Protein AF-A0A969S173-F1 (afdb_monomer_lite)

pLDDT: mean 75.53, std 13.65, range [45.62, 91.56]

Radius of gyration: 15.49 Å; chains: 1; bounding box: 36×20×42 Å

Structure (mmCIF, N/CA/C/O backbone):
data_AF-A0A969S173-F1
#
_entry.id   AF-A0A969S173-F1
#
loop_
_atom_site.group_PDB
_atom_site.id
_atom_site.type_symbol
_atom_site.label_atom_id
_atom_site.label_alt_id
_atom_site.label_comp_id
_atom_site.label_asym_id
_atom_site.label_entity_id
_atom_site.label_seq_id
_atom_site.pdbx_PDB_ins_code
_atom_site.Cartn_x
_atom_site.Cartn_y
_atom_site.Cartn_z
_atom_site.occupancy
_atom_site.B_iso_or_equiv
_atom_site.auth_seq_id
_atom_site.auth_comp_id
_atom_site.auth_asym_id
_atom_site.auth_atom_id
_atom_site.pdbx_PDB_model_num
ATOM 1 N N . MET A 1 1 ? 12.159 -3.132 -12.036 1.00 69.56 1 MET A N 1
ATOM 2 C CA . MET A 1 1 ? 13.317 -2.312 -12.458 1.00 69.56 1 MET A CA 1
ATOM 3 C C . MET A 1 1 ? 13.024 -0.864 -12.080 1.00 69.56 1 MET A C 1
ATOM 5 O O . MET A 1 1 ? 11.920 -0.432 -12.395 1.00 69.56 1 MET A O 1
ATOM 9 N N . PRO A 1 2 ? 13.924 -0.131 -11.403 1.00 76.00 2 PRO A N 1
ATOM 10 C CA . PRO A 1 2 ? 13.696 1.280 -11.093 1.00 76.00 2 PRO A CA 1
ATOM 11 C C . PRO A 1 2 ? 13.579 2.128 -12.363 1.00 76.00 2 PRO A C 1
ATOM 13 O O . PRO A 1 2 ? 14.272 1.872 -13.353 1.00 76.00 2 PRO A O 1
ATOM 16 N N . VAL A 1 3 ? 12.721 3.147 -12.322 1.00 79.12 3 VAL A N 1
ATOM 17 C CA . VAL A 1 3 ? 12.557 4.100 -13.426 1.00 79.12 3 VAL A CA 1
ATOM 18 C C . VAL A 1 3 ? 13.899 4.777 -13.718 1.00 79.12 3 VAL A C 1
ATOM 20 O O . VAL A 1 3 ? 14.579 5.241 -12.807 1.00 79.12 3 VAL A O 1
ATOM 23 N N . GLY A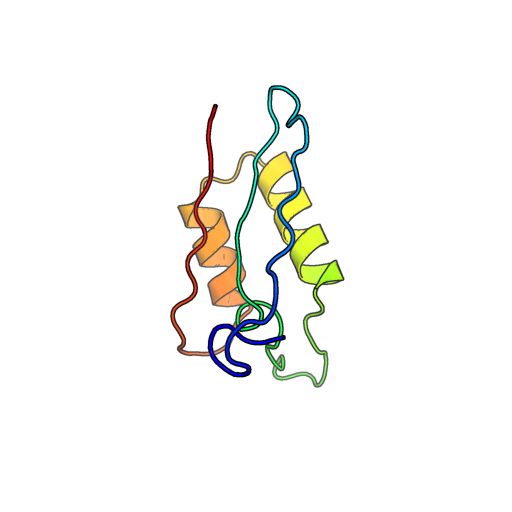 1 4 ? 14.289 4.818 -14.993 1.00 79.50 4 GLY A N 1
ATOM 24 C CA . GLY A 1 4 ? 15.483 5.540 -15.452 1.00 79.50 4 GLY A CA 1
ATOM 25 C C . GLY A 1 4 ? 16.821 4.804 -15.305 1.00 79.50 4 GLY A C 1
ATOM 26 O O . GLY A 1 4 ? 17.833 5.330 -15.753 1.00 79.50 4 GLY A O 1
ATOM 27 N N . MET A 1 5 ? 16.853 3.588 -14.743 1.00 83.31 5 MET A N 1
ATOM 28 C CA . MET A 1 5 ? 18.105 2.826 -14.586 1.00 83.31 5 MET A CA 1
ATOM 29 C C . MET A 1 5 ? 18.599 2.180 -15.896 1.00 83.31 5 MET A C 1
ATOM 31 O O . MET A 1 5 ? 19.794 1.945 -16.047 1.00 83.31 5 MET A O 1
ATOM 35 N N . LEU A 1 6 ? 17.706 1.907 -16.855 1.00 84.19 6 LEU A N 1
ATOM 36 C CA . LEU A 1 6 ? 18.062 1.323 -18.150 1.00 84.19 6 LEU A CA 1
ATOM 37 C C . LEU A 1 6 ? 17.400 2.124 -19.282 1.00 84.19 6 LEU A C 1
ATOM 39 O O . LEU A 1 6 ? 16.165 2.189 -19.329 1.00 84.19 6 LEU A O 1
ATOM 43 N N . PRO A 1 7 ? 18.181 2.734 -20.190 1.00 81.06 7 PRO A N 1
ATOM 44 C CA . PRO A 1 7 ? 17.622 3.426 -21.342 1.00 81.06 7 PRO A CA 1
ATOM 45 C C . PRO A 1 7 ? 16.885 2.434 -22.250 1.00 81.06 7 PRO A C 1
ATOM 47 O O . PRO A 1 7 ? 17.343 1.313 -22.459 1.00 81.06 7 PRO A O 1
ATOM 50 N N . ASN A 1 8 ? 15.745 2.862 -22.798 1.00 83.44 8 ASN A N 1
ATOM 51 C CA . ASN A 1 8 ? 14.907 2.094 -23.731 1.00 83.44 8 ASN A CA 1
ATOM 52 C C . ASN A 1 8 ? 14.309 0.784 -23.180 1.00 83.44 8 ASN A C 1
ATOM 54 O O . ASN A 1 8 ? 13.856 -0.050 -23.961 1.00 83.44 8 ASN A O 1
ATOM 58 N N . SER A 1 9 ? 14.272 0.592 -21.857 1.00 84.94 9 SER A N 1
ATOM 59 C CA . SER A 1 9 ? 13.524 -0.523 -21.268 1.00 84.94 9 SER A CA 1
ATOM 60 C C . SER A 1 9 ? 12.016 -0.316 -21.478 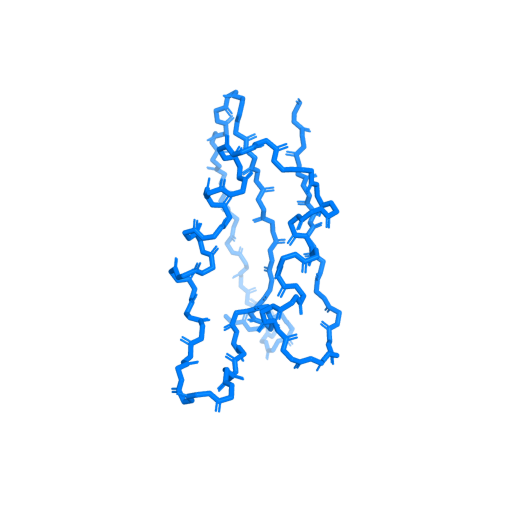1.00 84.94 9 SER A C 1
ATOM 62 O O . SER A 1 9 ? 11.510 0.751 -21.113 1.00 84.94 9 SER A O 1
ATOM 64 N N . PRO A 1 10 ? 11.284 -1.281 -22.065 1.00 83.81 10 PRO A N 1
ATOM 65 C CA . PRO A 1 10 ? 9.845 -1.156 -22.241 1.00 83.81 10 PRO A CA 1
ATOM 66 C C . PRO A 1 10 ? 9.139 -1.240 -20.883 1.00 83.81 10 PRO A C 1
ATOM 68 O O . PRO A 1 10 ? 9.369 -2.161 -20.099 1.00 83.81 10 PRO A O 1
ATOM 71 N N . TYR A 1 11 ? 8.247 -0.288 -20.616 1.00 85.62 11 TYR A N 1
ATOM 72 C CA . TYR A 1 11 ? 7.312 -0.379 -19.498 1.00 85.62 11 TYR A CA 1
ATOM 73 C C . TYR A 1 11 ? 6.074 -1.151 -19.948 1.00 85.62 11 TYR A C 1
ATOM 75 O O . TYR A 1 11 ? 5.553 -0.914 -21.038 1.00 85.62 11 TYR A O 1
ATOM 83 N N . VAL A 1 12 ? 5.602 -2.065 -19.106 1.00 88.38 12 VAL A N 1
ATOM 84 C CA . VAL A 1 12 ? 4.351 -2.792 -19.336 1.00 88.38 12 VAL A CA 1
ATOM 85 C C . VAL A 1 12 ? 3.220 -2.018 -18.666 1.00 88.38 12 VAL A C 1
ATOM 87 O O . VAL A 1 12 ? 3.331 -1.648 -17.498 1.00 88.38 12 VAL A O 1
ATOM 90 N N . SER A 1 13 ? 2.146 -1.768 -19.408 1.00 89.25 13 SER A N 1
ATOM 91 C CA . SER A 1 13 ? 0.890 -1.235 -18.880 1.00 89.25 13 SER A CA 1
ATOM 92 C C . SER A 1 13 ? -0.132 -2.356 -18.760 1.00 89.25 13 SER A C 1
ATOM 94 O O . SER A 1 13 ? -0.228 -3.184 -19.666 1.00 89.25 13 SER A O 1
ATOM 96 N N . ASP A 1 14 ? -0.926 -2.329 -17.699 1.00 90.88 14 ASP A N 1
ATOM 97 C CA . ASP A 1 14 ? -2.035 -3.255 -17.491 1.00 90.88 14 ASP A CA 1
ATOM 98 C C . ASP A 1 14 ? -3.292 -2.483 -17.071 1.00 90.88 14 ASP A C 1
ATOM 100 O O . ASP A 1 14 ? -3.202 -1.360 -16.562 1.00 90.88 14 ASP A O 1
ATOM 104 N N . CYS A 1 15 ? -4.456 -3.081 -17.303 1.00 91.56 15 CYS A N 1
ATOM 105 C CA . CYS A 1 15 ? -5.759 -2.505 -17.007 1.00 91.56 15 CYS A CA 1
ATOM 106 C C . CYS A 1 15 ? -6.621 -3.532 -16.275 1.00 91.56 15 CYS A C 1
ATOM 108 O O . CYS A 1 15 ? -6.755 -4.672 -16.712 1.00 91.56 15 CYS A O 1
ATOM 110 N N . CYS A 1 16 ? -7.288 -3.101 -15.207 1.00 90.38 16 CYS A N 1
ATOM 111 C CA . CYS A 1 16 ? -8.270 -3.919 -14.510 1.00 90.38 16 CYS A CA 1
ATOM 112 C C . CYS A 1 16 ? -9.542 -3.126 -14.198 1.00 90.38 16 CYS A C 1
ATOM 114 O O . CYS A 1 16 ? -9.537 -1.900 -14.057 1.00 90.38 16 CYS A O 1
ATOM 116 N N . GLU A 1 17 ? -10.652 -3.850 -14.100 1.00 91.25 17 GLU A N 1
ATOM 117 C CA . GLU A 1 17 ? -11.924 -3.315 -13.628 1.00 91.25 17 GLU A CA 1
ATOM 118 C C . GLU A 1 17 ? -11.885 -3.199 -12.098 1.00 91.25 17 GLU A C 1
ATOM 120 O O . GLU A 1 17 ? -11.551 -4.159 -11.403 1.00 91.25 17 GLU A O 1
ATOM 125 N N . ILE A 1 18 ? -12.253 -2.029 -11.567 1.00 87.19 18 ILE A N 1
ATOM 126 C CA . ILE A 1 18 ? -12.395 -1.801 -10.124 1.00 87.19 18 ILE A CA 1
ATOM 127 C C . ILE A 1 18 ? -13.893 -1.820 -9.796 1.00 87.19 18 ILE A C 1
ATOM 129 O O . ILE A 1 18 ? -14.607 -0.920 -10.253 1.00 87.19 18 ILE A O 1
ATOM 133 N N . PRO A 1 19 ? -14.388 -2.805 -9.020 1.00 88.69 19 PRO A N 1
ATOM 134 C CA . PRO A 1 19 ? -15.801 -2.892 -8.666 1.00 88.69 19 PRO A CA 1
ATOM 135 C C . PRO A 1 19 ? -16.297 -1.663 -7.897 1.00 88.69 19 PRO A C 1
ATOM 137 O O . PRO A 1 19 ? -15.548 -1.041 -7.138 1.00 88.69 19 PRO A O 1
ATOM 140 N N . LEU A 1 20 ? -17.588 -1.351 -8.037 1.00 86.06 20 LEU A N 1
ATOM 141 C CA . LEU A 1 20 ? -18.240 -0.295 -7.258 1.00 86.06 20 LEU A CA 1
ATOM 142 C C . LEU A 1 20 ? -18.079 -0.536 -5.750 1.00 86.06 20 LEU A C 1
ATOM 144 O O . LEU A 1 20 ? -18.169 -1.668 -5.280 1.00 86.06 20 LEU A O 1
ATOM 148 N N . GLY A 1 21 ? -17.847 0.543 -5.000 1.00 83.00 21 GLY A N 1
ATOM 149 C CA . GLY A 1 21 ? -17.613 0.487 -3.553 1.00 83.00 21 GLY A CA 1
ATOM 150 C C . GLY A 1 21 ? -16.190 0.085 -3.146 1.00 83.00 21 GLY A C 1
ATOM 151 O O . GLY A 1 21 ? -15.891 0.080 -1.957 1.00 83.00 21 GLY A O 1
ATOM 152 N N . SER A 1 22 ? -15.302 -0.211 -4.100 1.00 83.69 22 SER A N 1
ATOM 153 C CA . SER A 1 22 ? -13.892 -0.487 -3.803 1.00 83.69 22 SER A CA 1
ATOM 154 C C . SER A 1 22 ? -13.112 0.795 -3.510 1.00 83.69 22 SER A C 1
ATOM 156 O O . SER A 1 22 ? -13.458 1.880 -3.978 1.00 83.69 22 SER A O 1
ATOM 158 N N . THR A 1 23 ? -12.000 0.664 -2.786 1.00 83.06 23 THR A N 1
ATOM 159 C CA . THR A 1 23 ? -11.013 1.737 -2.604 1.00 83.06 23 THR A CA 1
ATOM 160 C C . THR A 1 23 ? -9.652 1.261 -3.098 1.00 83.06 23 THR A C 1
ATOM 162 O O . THR A 1 23 ? -9.149 0.240 -2.632 1.00 83.06 23 THR A O 1
ATOM 165 N N . LEU A 1 24 ? -9.056 1.991 -4.045 1.00 84.00 24 LEU A N 1
ATOM 166 C CA . LEU A 1 24 ? -7.704 1.723 -4.533 1.00 84.00 24 LEU A CA 1
ATOM 167 C C . LEU A 1 24 ? -6.695 2.563 -3.744 1.00 84.00 24 LEU A C 1
ATOM 169 O O . LEU A 1 24 ? -6.799 3.790 -3.717 1.00 84.00 24 LEU A O 1
ATOM 173 N N . TYR A 1 25 ? -5.706 1.894 -3.150 1.00 82.00 25 TYR A N 1
ATOM 174 C CA . TYR A 1 25 ? -4.592 2.525 -2.448 1.00 82.00 25 TYR A CA 1
ATOM 175 C C . TYR A 1 25 ? -3.310 2.376 -3.267 1.00 82.00 25 TYR A C 1
ATOM 177 O O . TYR A 1 25 ? -2.897 1.259 -3.572 1.00 82.00 25 TYR A O 1
ATOM 185 N N . LEU A 1 26 ? -2.660 3.497 -3.583 1.00 81.88 26 LEU A N 1
ATOM 186 C CA . LEU A 1 26 ? -1.293 3.513 -4.099 1.00 81.88 26 LEU A CA 1
ATOM 187 C C . LEU A 1 26 ? -0.347 3.885 -2.964 1.00 81.88 26 LEU A C 1
ATOM 189 O O . LEU A 1 26 ? -0.559 4.885 -2.281 1.00 81.88 26 LEU A O 1
ATOM 193 N N . PHE A 1 27 ? 0.688 3.079 -2.779 1.00 78.44 27 PHE A N 1
ATOM 194 C CA . PHE A 1 27 ? 1.705 3.284 -1.764 1.00 78.44 27 PHE A CA 1
ATOM 195 C C . PHE A 1 27 ? 3.076 2.870 -2.289 1.00 78.44 27 PHE A C 1
ATOM 197 O O . PHE A 1 27 ? 3.211 2.320 -3.379 1.00 78.44 27 PHE A O 1
ATOM 204 N N . SER A 1 28 ? 4.110 3.161 -1.510 1.00 75.50 28 SER A N 1
ATOM 205 C CA . SER A 1 28 ? 5.495 2.863 -1.863 1.00 75.50 28 SER A CA 1
ATOM 206 C C . SER A 1 28 ? 6.178 2.141 -0.699 1.00 75.50 28 SER A C 1
ATOM 208 O O . SER A 1 28 ? 5.780 2.344 0.442 1.00 75.50 28 SER A O 1
ATOM 210 N N . ASP A 1 29 ? 7.187 1.316 -0.980 1.00 72.94 29 ASP A N 1
ATOM 211 C CA . ASP A 1 29 ? 7.817 0.365 -0.035 1.00 72.94 29 ASP A CA 1
ATOM 212 C C . ASP A 1 29 ? 8.170 0.908 1.363 1.00 72.94 29 ASP A C 1
ATOM 214 O O . ASP A 1 29 ? 7.894 0.264 2.372 1.00 72.94 29 ASP A O 1
ATOM 218 N N . GLY A 1 30 ? 8.654 2.141 1.463 1.00 70.88 30 GLY A N 1
ATOM 219 C CA . GLY A 1 30 ? 8.983 2.790 2.735 1.00 70.88 30 GLY A CA 1
ATOM 220 C C . GLY A 1 30 ? 7.811 3.075 3.686 1.00 70.88 30 GLY A C 1
ATOM 221 O O . GLY A 1 30 ? 8.018 3.802 4.652 1.00 70.88 30 GLY A O 1
ATOM 222 N N . ILE A 1 31 ? 6.597 2.574 3.426 1.00 71.50 31 ILE A N 1
ATOM 223 C CA . ILE A 1 31 ? 5.512 2.567 4.423 1.00 71.50 31 ILE A CA 1
ATOM 224 C C . ILE A 1 31 ? 5.439 1.274 5.239 1.00 71.50 31 ILE A C 1
ATOM 226 O O . ILE A 1 31 ? 4.947 1.318 6.361 1.00 71.50 31 ILE A O 1
ATOM 230 N N . TYR A 1 32 ? 5.900 0.147 4.690 1.00 67.25 32 TYR A N 1
ATOM 231 C CA . TYR A 1 32 ? 5.822 -1.166 5.340 1.00 67.25 32 TYR A CA 1
ATOM 232 C C . TYR A 1 32 ? 7.214 -1.749 5.624 1.00 67.25 32 TYR A C 1
ATOM 234 O O . TYR A 1 32 ? 7.360 -2.600 6.479 1.00 67.25 32 TYR A O 1
ATOM 242 N N . GLU A 1 33 ? 8.301 -1.241 5.045 1.00 63.22 33 GLU A N 1
ATOM 243 C CA . GLU A 1 33 ? 9.659 -1.681 5.423 1.00 63.22 33 GLU A CA 1
ATOM 244 C C . GLU A 1 33 ? 10.164 -1.062 6.747 1.00 63.22 33 GLU A C 1
ATOM 246 O O . GLU A 1 33 ? 11.310 -0.626 6.860 1.00 63.22 33 GLU A O 1
ATOM 251 N N . VAL A 1 34 ? 9.313 -0.988 7.775 1.00 64.25 34 VAL A N 1
ATOM 252 C CA . VAL A 1 34 ? 9.663 -0.392 9.071 1.00 64.25 34 VAL A CA 1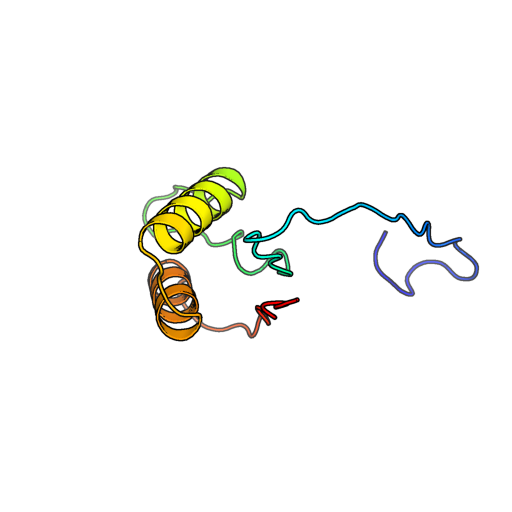
ATOM 253 C C . VAL A 1 34 ? 10.052 -1.488 10.060 1.00 64.25 34 VAL A C 1
ATOM 255 O O . VAL A 1 34 ? 9.257 -2.375 10.373 1.00 64.25 34 VAL A O 1
ATOM 258 N N . MET A 1 35 ? 11.262 -1.394 10.621 1.00 56.41 35 MET A N 1
ATOM 259 C CA . MET A 1 35 ? 11.616 -2.166 11.813 1.00 56.41 35 MET A CA 1
ATOM 260 C C . MET A 1 35 ? 10.784 -1.663 12.995 1.00 56.41 35 MET A C 1
ATOM 262 O O . MET A 1 35 ? 10.994 -0.544 13.479 1.00 56.41 35 MET A O 1
ATOM 266 N N . GLN A 1 36 ? 9.862 -2.485 13.500 1.00 59.44 36 GLN A N 1
ATOM 267 C CA . GLN A 1 36 ? 9.330 -2.235 14.834 1.00 59.44 36 GLN A CA 1
ATOM 268 C C . GLN A 1 36 ? 10.460 -2.433 15.848 1.00 59.44 36 GLN A C 1
ATOM 270 O O . GLN A 1 36 ? 11.366 -3.246 15.664 1.00 59.44 36 GLN A O 1
ATOM 275 N N . SER A 1 37 ? 10.406 -1.698 16.959 1.00 57.16 37 SER A N 1
ATOM 276 C CA . SER A 1 37 ? 11.396 -1.779 18.044 1.00 57.16 37 SER A CA 1
ATOM 277 C C . SER A 1 37 ? 11.518 -3.163 18.707 1.00 57.16 37 SER A C 1
ATOM 279 O O . SER A 1 37 ? 12.307 -3.312 19.631 1.00 57.16 37 SER A O 1
ATOM 281 N N . SER A 1 38 ? 10.732 -4.146 18.267 1.00 55.53 38 SER A N 1
ATOM 282 C CA . SER A 1 38 ? 10.631 -5.510 18.787 1.00 55.53 38 SER A CA 1
ATOM 283 C C . SER A 1 38 ? 11.160 -6.587 17.828 1.00 55.53 38 SER A C 1
ATOM 285 O O . SER A 1 38 ? 10.718 -7.722 17.925 1.00 55.53 38 SER A O 1
ATOM 287 N N . GLU A 1 39 ? 12.056 -6.259 16.888 1.00 54.72 39 GLU A N 1
ATOM 288 C CA . GLU A 1 39 ? 12.596 -7.197 15.871 1.00 54.72 39 GLU A CA 1
ATOM 289 C C . GLU A 1 39 ? 11.547 -7.803 14.914 1.00 54.72 39 GLU A C 1
ATOM 291 O O . GLU A 1 39 ? 11.886 -8.592 14.034 1.00 54.72 39 GLU A O 1
ATOM 296 N N . VAL A 1 40 ? 10.278 -7.399 15.027 1.00 58.41 40 VAL A N 1
ATOM 297 C CA . VAL A 1 40 ? 9.206 -7.807 14.117 1.00 58.41 40 VAL A CA 1
ATOM 298 C C . VAL A 1 40 ? 9.150 -6.811 12.962 1.00 58.41 40 VAL A C 1
ATOM 300 O O . VAL A 1 40 ? 8.919 -5.615 13.149 1.00 58.41 40 VAL A O 1
ATOM 303 N N . PHE A 1 41 ? 9.412 -7.302 11.756 1.00 63.34 41 PHE A N 1
ATOM 304 C CA . PHE A 1 41 ? 9.194 -6.545 10.529 1.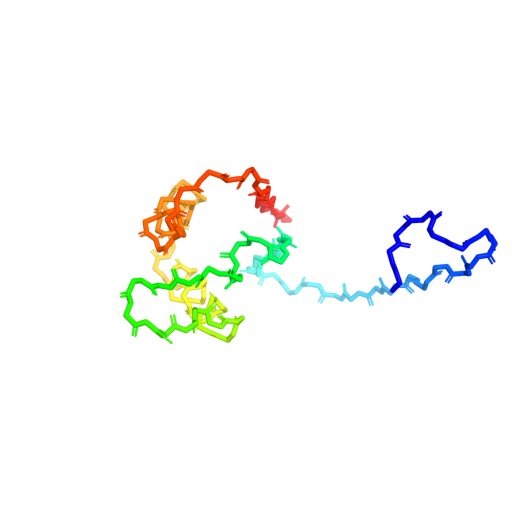00 63.34 41 PHE A CA 1
ATOM 305 C C . PHE A 1 41 ? 7.694 -6.421 10.295 1.00 63.34 41 PHE A C 1
ATOM 307 O O . PHE A 1 41 ? 7.019 -7.444 10.234 1.00 63.34 41 PHE A O 1
ATOM 314 N N . TRP A 1 42 ? 7.187 -5.195 10.144 1.00 73.50 42 TRP A N 1
ATOM 315 C CA . TRP A 1 42 ? 5.788 -4.993 9.773 1.00 73.50 42 TRP A CA 1
ATOM 316 C C . TRP A 1 42 ? 5.603 -5.280 8.280 1.00 73.50 42 TRP A C 1
ATOM 318 O O . TRP A 1 42 ? 5.779 -4.417 7.438 1.00 73.50 42 TRP A O 1
ATOM 328 N N . SER A 1 43 ? 5.323 -6.525 7.929 1.00 77.50 43 SER A N 1
ATOM 329 C CA . SER A 1 43 ? 5.290 -6.989 6.541 1.00 77.50 43 SER A CA 1
ATOM 330 C C . SER A 1 43 ? 4.200 -6.317 5.690 1.00 77.50 43 SER A C 1
ATOM 332 O O . SER A 1 43 ? 3.224 -5.751 6.190 1.00 77.50 43 SER A O 1
ATOM 334 N N . LEU A 1 44 ? 4.325 -6.449 4.364 1.00 81.44 44 LEU A N 1
ATOM 335 C CA . LEU A 1 44 ? 3.286 -6.032 3.417 1.00 81.44 44 LEU A CA 1
ATOM 336 C C . LEU A 1 44 ? 1.922 -6.672 3.736 1.00 81.44 44 LEU A C 1
ATOM 338 O O . LEU A 1 44 ? 0.894 -6.006 3.625 1.00 81.44 44 LEU A O 1
ATOM 342 N N . ASP A 1 45 ? 1.904 -7.934 4.164 1.00 85.75 45 ASP A N 1
ATOM 343 C CA . ASP A 1 45 ? 0.667 -8.647 4.496 1.00 85.75 45 ASP A CA 1
ATOM 344 C C . ASP A 1 45 ? -0.031 -8.036 5.718 1.00 85.75 45 ASP A C 1
ATOM 346 O O . ASP A 1 45 ? -1.248 -7.837 5.718 1.00 85.75 45 ASP A O 1
ATOM 350 N N . GLU A 1 46 ? 0.735 -7.660 6.743 1.00 84.75 46 GLU A N 1
ATOM 351 C CA . GLU A 1 46 ? 0.202 -6.985 7.930 1.00 84.75 46 GLU A CA 1
ATOM 352 C C . GLU A 1 46 ? -0.291 -5.569 7.605 1.00 84.75 46 GLU A C 1
ATOM 354 O O . GLU A 1 46 ? -1.303 -5.115 8.154 1.00 84.75 46 GLU A O 1
ATOM 359 N N . PHE A 1 47 ? 0.374 -4.880 6.675 1.00 84.06 47 PHE A N 1
ATOM 360 C CA . PHE A 1 47 ? -0.106 -3.607 6.145 1.00 84.06 47 PHE A CA 1
ATOM 361 C C . PHE A 1 47 ? -1.445 -3.764 5.405 1.00 84.06 47 PHE A C 1
ATOM 363 O O . PHE A 1 47 ? -2.393 -3.026 5.686 1.00 84.06 47 PHE A O 1
ATOM 370 N N . ILE A 1 48 ? -1.566 -4.758 4.516 1.00 87.00 48 ILE A N 1
ATOM 371 C CA . ILE A 1 48 ? -2.812 -5.054 3.788 1.00 87.00 48 ILE A CA 1
ATOM 372 C C . ILE A 1 48 ? -3.941 -5.403 4.766 1.00 87.00 48 ILE A C 1
ATOM 374 O O . ILE A 1 48 ? -5.051 -4.885 4.628 1.00 87.00 48 ILE A O 1
ATOM 378 N N . ALA A 1 49 ? -3.665 -6.226 5.783 1.00 89.25 49 ALA A N 1
ATOM 379 C CA . ALA A 1 49 ? -4.645 -6.581 6.809 1.00 89.25 49 ALA A CA 1
ATOM 380 C C . ALA A 1 49 ? -5.139 -5.347 7.584 1.00 89.25 49 ALA A C 1
ATOM 382 O O . ALA A 1 49 ? -6.343 -5.184 7.799 1.00 89.25 49 ALA A O 1
ATOM 383 N N . THR A 1 50 ? -4.224 -4.438 7.932 1.00 87.38 50 THR A N 1
ATOM 384 C CA . THR A 1 50 ? -4.551 -3.175 8.609 1.00 87.38 50 THR A CA 1
ATOM 385 C C . THR A 1 50 ? -5.437 -2.288 7.730 1.00 87.38 50 THR A C 1
ATOM 387 O O . THR A 1 50 ? -6.458 -1.778 8.195 1.00 87.38 50 THR A O 1
ATOM 390 N N . LEU A 1 51 ? -5.104 -2.137 6.441 1.00 87.56 51 LEU A N 1
ATOM 391 C CA . LEU A 1 51 ? -5.932 -1.382 5.494 1.00 87.56 51 LEU A CA 1
ATOM 392 C C . LEU A 1 51 ? -7.326 -1.992 5.326 1.00 87.56 51 LEU A C 1
ATOM 394 O O . LEU A 1 51 ? -8.310 -1.256 5.295 1.00 87.56 51 LEU A O 1
ATOM 398 N N . ALA A 1 52 ? -7.426 -3.320 5.243 1.00 88.62 52 ALA A N 1
ATOM 399 C CA . ALA A 1 52 ? -8.708 -4.008 5.127 1.00 88.62 52 ALA A CA 1
ATOM 400 C C . ALA A 1 52 ? -9.594 -3.756 6.358 1.00 88.62 52 ALA A C 1
ATOM 402 O O . ALA A 1 52 ? -10.784 -3.472 6.213 1.00 88.62 52 ALA A O 1
ATOM 403 N N . GLN A 1 53 ? -9.011 -3.785 7.560 1.00 90.94 53 GLN A N 1
ATOM 404 C CA . GLN A 1 53 ? -9.724 -3.490 8.803 1.00 90.94 53 GLN A CA 1
ATOM 405 C C . GLN A 1 53 ? -10.195 -2.030 8.868 1.00 90.94 53 GLN A C 1
ATOM 407 O O . GLN A 1 53 ? -11.335 -1.763 9.250 1.00 90.94 53 GLN A O 1
ATOM 412 N N . LEU A 1 54 ? -9.342 -1.084 8.467 1.00 88.56 54 LEU A N 1
ATOM 413 C CA . LEU A 1 54 ? -9.679 0.341 8.419 1.00 88.56 54 LEU A CA 1
ATOM 414 C C . LEU A 1 54 ? -10.757 0.645 7.370 1.00 88.56 54 LEU A C 1
ATOM 416 O O . LEU A 1 54 ? -11.649 1.455 7.607 1.00 88.56 54 LEU A O 1
ATOM 420 N N . HIS A 1 55 ? -10.720 -0.035 6.226 1.00 85.06 55 HIS A N 1
ATOM 421 C CA . HIS A 1 55 ? -11.762 0.087 5.212 1.00 85.06 55 HIS A CA 1
ATOM 422 C C . HIS A 1 55 ? -13.114 -0.434 5.729 1.00 85.06 55 HIS A C 1
ATOM 424 O O . HIS A 1 55 ? -14.133 0.235 5.562 1.00 85.06 55 HIS A O 1
ATOM 430 N N . GLN A 1 56 ? -13.127 -1.577 6.426 1.00 87.19 56 GLN A N 1
ATOM 431 C CA . GLN A 1 56 ? -14.341 -2.123 7.049 1.00 87.19 56 GLN A CA 1
ATOM 432 C C . GLN A 1 56 ? -14.922 -1.202 8.128 1.00 87.19 56 GLN A C 1
ATOM 434 O O . GLN A 1 56 ? -16.140 -1.110 8.261 1.00 8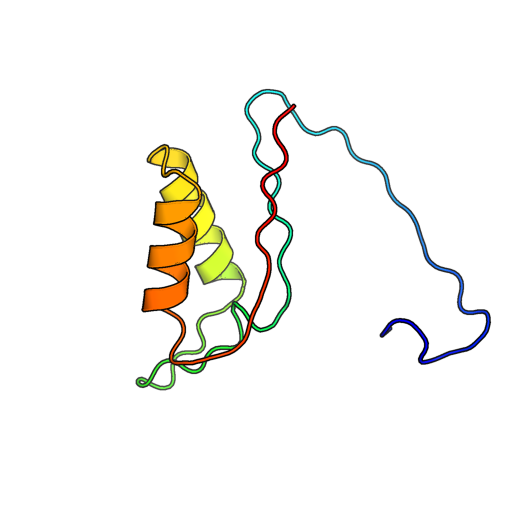7.19 56 GLN A O 1
ATOM 439 N N . SER A 1 57 ? -14.074 -0.492 8.878 1.00 88.12 57 SER A N 1
ATOM 440 C CA . SER A 1 57 ? -14.516 0.487 9.877 1.00 88.12 57 SER A CA 1
ATOM 441 C C . SER A 1 57 ? -14.899 1.847 9.283 1.00 88.12 57 SER A C 1
ATOM 443 O O . SER A 1 57 ? -15.196 2.772 10.038 1.00 88.12 57 SER A O 1
ATOM 445 N N . GLN A 1 58 ? -14.911 1.974 7.948 1.00 86.25 58 GLN A N 1
ATOM 446 C CA . GLN A 1 58 ? -15.158 3.224 7.224 1.00 86.25 58 GLN A CA 1
ATOM 447 C C . GLN A 1 58 ? -14.221 4.356 7.667 1.00 86.25 58 GLN A C 1
ATOM 449 O O . GLN A 1 58 ? -14.601 5.531 7.680 1.00 86.25 58 GLN A O 1
ATOM 454 N N . ALA A 1 59 ? -12.987 4.004 8.040 1.00 84.69 59 ALA A N 1
ATOM 455 C CA . ALA A 1 59 ? -11.985 4.976 8.429 1.00 84.69 59 ALA A CA 1
ATOM 456 C C . ALA A 1 59 ? -11.712 5.937 7.268 1.00 84.69 59 ALA A C 1
ATOM 458 O O . ALA A 1 59 ? -11.507 5.531 6.122 1.00 84.69 59 ALA A O 1
ATOM 459 N N . ASN A 1 60 ? -11.687 7.232 7.565 1.00 86.31 60 ASN A N 1
ATOM 460 C CA . ASN A 1 60 ? -11.296 8.223 6.574 1.00 86.31 60 ASN A CA 1
ATOM 461 C C . ASN A 1 60 ? -9.777 8.186 6.335 1.00 86.31 60 ASN A C 1
ATOM 463 O O . ASN A 1 60 ? -9.008 7.657 7.140 1.00 86.31 60 ASN A O 1
ATOM 467 N N . LEU A 1 61 ? -9.327 8.809 5.242 1.00 81.69 61 LEU A N 1
ATOM 468 C CA . LEU A 1 61 ? -7.907 8.857 4.883 1.00 81.69 61 LEU A CA 1
ATOM 469 C C . LEU A 1 61 ? -7.017 9.372 6.028 1.00 81.69 61 LEU A C 1
ATOM 471 O O . LEU A 1 61 ? -5.920 8.861 6.224 1.00 81.69 61 LEU A O 1
ATOM 475 N N . GLY A 1 62 ? -7.483 10.358 6.798 1.00 83.88 62 GLY A N 1
ATOM 476 C CA . GLY A 1 62 ? -6.727 10.911 7.923 1.00 83.88 62 GLY A CA 1
ATOM 477 C C . GLY A 1 62 ? -6.494 9.887 9.033 1.00 83.88 62 GLY A C 1
ATOM 478 O O . GLY A 1 62 ? -5.386 9.790 9.553 1.00 83.88 62 GLY A O 1
ATOM 479 N N . GLN A 1 63 ? -7.508 9.081 9.351 1.00 86.56 63 GLN A N 1
ATOM 480 C CA . GLN A 1 63 ? -7.390 7.978 10.308 1.00 86.56 63 GLN A CA 1
ATOM 481 C C . GLN A 1 63 ? -6.439 6.898 9.792 1.00 86.56 63 GLN A C 1
ATOM 483 O O . GLN A 1 63 ? -5.590 6.437 10.548 1.00 86.56 63 GLN A O 1
ATOM 488 N N . ILE A 1 64 ? -6.514 6.561 8.500 1.00 84.75 64 ILE A N 1
ATOM 489 C CA . ILE A 1 64 ? -5.598 5.599 7.872 1.00 84.75 64 ILE A CA 1
ATOM 490 C C . ILE A 1 64 ? -4.151 6.085 7.978 1.00 84.75 64 ILE A C 1
ATOM 492 O O . ILE A 1 64 ? -3.286 5.353 8.455 1.00 84.75 64 ILE A O 1
ATOM 496 N N . ILE A 1 65 ? -3.893 7.336 7.594 1.00 81.88 65 ILE A N 1
ATOM 497 C CA . ILE A 1 65 ? -2.563 7.945 7.679 1.00 81.88 65 ILE A CA 1
ATOM 498 C C . ILE A 1 65 ? -2.069 7.949 9.128 1.00 81.88 65 ILE A C 1
ATOM 500 O O . ILE A 1 65 ? -0.936 7.546 9.370 1.00 81.88 65 ILE A O 1
ATOM 504 N N . ALA A 1 66 ? -2.903 8.354 10.089 1.00 84.19 66 ALA A N 1
ATOM 505 C CA . ALA A 1 66 ? -2.522 8.404 11.498 1.00 84.19 66 ALA A CA 1
ATOM 506 C C . ALA A 1 66 ? -2.181 7.014 12.061 1.00 84.19 66 ALA A C 1
ATOM 508 O O . ALA A 1 66 ? -1.178 6.863 12.759 1.00 84.19 66 ALA A O 1
ATOM 509 N N . THR A 1 67 ? -2.970 5.987 11.728 1.00 85.12 67 THR A N 1
ATOM 510 C CA . THR A 1 67 ? -2.692 4.602 12.131 1.00 85.12 67 THR A CA 1
ATOM 511 C C . THR A 1 67 ? -1.372 4.118 11.536 1.00 85.12 67 THR A C 1
ATOM 513 O O . THR A 1 67 ? -0.507 3.670 12.286 1.00 85.12 67 THR A O 1
ATOM 516 N N . VAL A 1 68 ? -1.164 4.281 10.226 1.00 79.94 68 VAL A N 1
ATOM 517 C CA . VAL A 1 68 ? 0.088 3.887 9.554 1.00 79.94 68 VAL A CA 1
ATOM 518 C C . VAL A 1 68 ? 1.289 4.639 10.141 1.00 79.94 68 VAL A C 1
ATOM 520 O O . VAL A 1 68 ? 2.310 4.028 10.440 1.00 79.94 68 VAL A O 1
ATOM 523 N N . GLN A 1 69 ? 1.152 5.941 10.406 1.00 77.44 69 GLN A N 1
ATOM 524 C CA . GLN A 1 69 ? 2.198 6.758 11.031 1.00 77.44 69 GLN A CA 1
ATOM 525 C C . GLN A 1 69 ? 2.537 6.318 12.455 1.00 77.44 69 GLN A C 1
ATOM 527 O O . GLN A 1 69 ? 3.699 6.378 12.846 1.00 77.44 69 GLN A O 1
ATOM 532 N N . SER A 1 70 ? 1.549 5.877 13.237 1.00 79.25 70 SER A N 1
ATOM 533 C CA . SER A 1 70 ? 1.792 5.363 14.590 1.00 79.25 70 SER A CA 1
ATOM 534 C C . SER A 1 70 ? 2.568 4.041 14.589 1.00 79.25 70 SER A C 1
ATOM 536 O O . SER A 1 70 ? 3.295 3.755 15.539 1.00 79.25 70 SER A O 1
ATOM 538 N N . LEU A 1 71 ? 2.445 3.266 13.505 1.00 74.31 71 LEU A N 1
ATOM 539 C CA . LEU A 1 71 ? 3.151 2.003 13.295 1.00 74.31 71 LEU A CA 1
ATOM 540 C C . LEU A 1 71 ? 4.563 2.230 12.728 1.00 74.31 71 LEU A C 1
ATOM 542 O O . LEU A 1 71 ? 5.488 1.492 13.066 1.00 74.31 71 LEU A O 1
ATOM 546 N N . SER A 1 72 ? 4.761 3.281 11.922 1.00 66.19 72 SER A N 1
ATOM 547 C CA . SER A 1 72 ? 6.060 3.648 11.353 1.00 66.19 72 SER A CA 1
ATOM 548 C C . SER A 1 72 ? 6.857 4.599 12.266 1.00 66.19 72 SER A C 1
ATOM 550 O O . SER A 1 72 ? 6.509 5.775 12.391 1.00 66.19 72 SER A O 1
ATOM 552 N N . LYS A 1 73 ? 7.973 4.176 12.878 1.00 56.62 73 LYS A N 1
ATOM 553 C CA . LYS A 1 73 ? 8.857 5.133 13.576 1.00 56.62 73 LYS A CA 1
ATOM 554 C C . LYS A 1 73 ? 9.613 6.025 12.577 1.00 56.62 73 LYS A C 1
ATOM 556 O O . LYS A 1 73 ? 10.541 5.578 11.921 1.00 56.62 73 LYS A O 1
ATOM 561 N N . MET A 1 74 ? 9.251 7.309 12.591 1.00 47.41 74 MET A N 1
ATOM 562 C CA . MET A 1 74 ? 10.011 8.494 12.168 1.00 47.41 74 MET A CA 1
ATOM 563 C C . MET A 1 74 ? 10.452 8.589 10.694 1.00 47.41 74 MET A C 1
ATOM 565 O O . MET A 1 74 ? 11.486 8.083 10.282 1.00 47.41 74 MET A O 1
ATOM 569 N N . GLY A 1 75 ? 9.722 9.442 9.969 1.00 47.12 75 GLY A N 1
ATOM 570 C CA . GLY A 1 75 ? 10.310 10.413 9.050 1.00 47.12 75 GLY A CA 1
ATOM 571 C C . GLY A 1 75 ? 10.710 9.899 7.677 1.00 47.12 75 GLY A C 1
ATOM 572 O O . GLY A 1 75 ? 11.889 9.929 7.366 1.00 47.12 75 GLY A O 1
ATOM 573 N N . THR A 1 76 ? 9.756 9.545 6.812 1.00 45.62 76 THR A N 1
ATOM 574 C CA . THR A 1 76 ? 9.891 9.756 5.357 1.00 45.62 76 THR A CA 1
ATOM 575 C C . THR A 1 76 ? 8.515 9.753 4.680 1.00 45.62 76 THR A C 1
ATOM 577 O O . THR A 1 76 ? 7.675 8.893 4.916 1.00 45.62 76 THR A O 1
ATOM 580 N N . LEU A 1 77 ? 8.302 10.778 3.852 1.00 46.06 77 LEU A N 1
ATOM 581 C CA . LEU A 1 77 ? 7.125 11.100 3.036 1.00 46.06 77 LEU A CA 1
ATOM 582 C C . LEU A 1 77 ? 6.691 9.943 2.137 1.00 46.06 77 LEU A C 1
ATOM 584 O O . LEU A 1 77 ? 7.439 9.643 1.208 1.00 46.06 77 LEU A O 1
ATOM 588 N N . ARG A 1 78 ? 5.488 9.369 2.304 1.00 54.81 78 ARG A N 1
ATOM 589 C CA . ARG A 1 78 ? 4.913 8.469 1.284 1.00 54.81 78 ARG A CA 1
ATOM 590 C C . ARG A 1 78 ? 3.403 8.665 1.133 1.00 54.81 78 ARG A C 1
ATOM 592 O O . ARG A 1 78 ? 2.628 8.562 2.077 1.00 54.81 78 ARG A O 1
ATOM 599 N N . MET A 1 79 ? 3.041 9.050 -0.088 1.00 45.78 79 MET A N 1
ATOM 600 C CA . MET A 1 79 ? 1.723 9.474 -0.544 1.00 45.78 79 MET A CA 1
ATOM 601 C C . MET A 1 79 ? 0.760 8.281 -0.573 1.00 45.78 79 MET A C 1
ATOM 603 O O . MET A 1 79 ? 1.043 7.299 -1.249 1.00 45.78 79 MET A O 1
ATOM 607 N N . ILE A 1 80 ? -0.372 8.391 0.126 1.00 54.44 80 ILE A N 1
ATOM 608 C CA . ILE A 1 80 ? -1.547 7.541 -0.089 1.00 54.44 80 ILE A CA 1
ATOM 609 C C . ILE A 1 80 ? -2.546 8.398 -0.860 1.00 54.44 80 ILE A C 1
ATOM 611 O O . ILE A 1 80 ? -3.070 9.370 -0.314 1.00 54.44 80 ILE A O 1
ATOM 615 N N . VAL A 1 81 ? -2.785 8.074 -2.130 1.00 56.25 81 VAL A N 1
ATOM 616 C CA . VAL A 1 81 ? -3.839 8.725 -2.921 1.00 56.25 81 VAL A CA 1
ATOM 617 C C . VAL A 1 81 ? -5.045 7.795 -2.944 1.00 56.25 81 VAL A C 1
ATOM 619 O O . VAL A 1 81 ? -4.965 6.748 -3.590 1.00 56.25 81 VAL A O 1
ATOM 622 N N . PRO A 1 82 ? -6.149 8.124 -2.253 1.00 5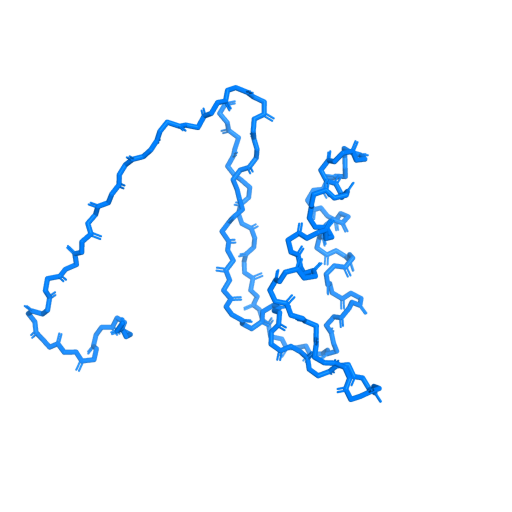6.97 82 PRO A N 1
ATOM 623 C CA . PRO A 1 82 ? -7.392 7.407 -2.461 1.00 56.97 82 PRO A CA 1
ATOM 624 C C . PRO A 1 82 ? -7.993 7.832 -3.803 1.00 56.97 82 PRO A C 1
ATOM 626 O O . PRO A 1 82 ? -8.204 9.020 -4.056 1.00 56.97 82 PRO A O 1
ATOM 629 N N . PHE A 1 83 ? -8.284 6.857 -4.658 1.00 54.78 83 PHE A N 1
ATOM 630 C CA . PHE A 1 83 ? -9.118 7.077 -5.836 1.00 54.78 83 PHE A CA 1
ATOM 631 C C . PHE A 1 83 ? -10.567 6.733 -5.496 1.00 54.78 83 PHE A C 1
ATOM 633 O O . PHE A 1 83 ? -10.874 5.590 -5.156 1.00 54.78 83 PHE A O 1
ATOM 640 N N . TYR A 1 84 ? -11.447 7.726 -5.606 1.00 53.81 84 TYR A N 1
ATOM 641 C CA . TYR A 1 84 ? -12.897 7.551 -5.554 1.00 53.81 84 TYR A CA 1
ATOM 642 C C . TYR A 1 84 ? -13.428 7.610 -6.994 1.00 53.81 84 TYR A C 1
ATOM 644 O O . TYR A 1 84 ? -13.030 8.504 -7.744 1.00 53.81 84 TYR A O 1
ATOM 652 N N . ARG A 1 85 ? -14.265 6.643 -7.392 1.00 50.28 85 ARG A N 1
ATOM 653 C CA . ARG A 1 85 ? -15.073 6.734 -8.620 1.00 50.28 85 ARG A CA 1
ATOM 654 C C . ARG A 1 85 ? -16.389 7.437 -8.322 1.00 50.28 85 ARG A C 1
ATOM 656 O O . ARG A 1 85 ? -16.938 7.176 -7.229 1.00 50.28 85 ARG A O 1
#

Sequence (85 aa):
MPVGMLPNSPYVSDCCEIPLGSTLYLFSDGIYEVMQSSEVFWSLDEFIATLAQLHQSQANLGQIIATVQSLSKMGTLRMIVPFYR

Foldseek 3Di:
DDPPPDPPDDDDDDDDDDDPLDKDWDKDDLLQQACDPPNDRRDPVVLVVLVVVCVVVVHDPVRNVVVSPVRHPDDDDMDIDIDDD

Secondary structure (DSSP, 8-state):
--TTSSTTPPPPP------TT--EEE--GGGT--B-TTS-B--HHHHHHHHHHHHHTT--HHHHHHHHHHHS-S------EEEP-